Protein AF-A0A431C5D9-F1 (afdb_monomer)

Radius of gyration: 10.98 Å; Cα contacts (8 Å, |Δi|>4): 70; chains: 1; bounding box: 26×24×27 Å

Foldseek 3Di:
DVVLCVLCVVLVNNVDDQPQFQCVPVVVDDLVSLVSSQVVLCVVLVHHFDVVCSDSVLVRGPVSVVVSSVVSVD

InterPro domains:
  IPR036736 ACP-like superfamily [G3DSA:1.10.1200.10] (1-74)
  IPR036736 ACP-like superfamily [SSF47336] (4-73)

Structure (mmCIF, N/CA/C/O backbone):
data_AF-A0A431C5D9-F1
#
_entry.id   AF-A0A431C5D9-F1
#
loop_
_atom_site.group_PDB
_atom_site.id
_atom_site.type_symbol
_atom_site.label_atom_id
_atom_site.label_alt_id
_atom_site.label_comp_id
_atom_site.label_asym_id
_atom_site.label_entity_id
_atom_site.label_seq_id
_atom_site.pdbx_PDB_ins_code
_atom_site.Cartn_x
_atom_site.Cartn_y
_atom_site.Cartn_z
_atom_site.occupancy
_atom_site.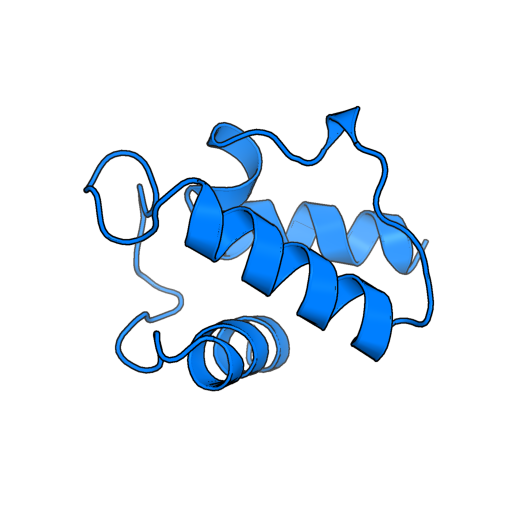B_iso_or_equiv
_atom_site.auth_seq_id
_atom_site.auth_comp_id
_atom_site.auth_asym_id
_atom_site.auth_atom_id
_atom_site.pdbx_PDB_model_num
ATOM 1 N N . MET A 1 1 ? 3.837 -8.070 6.586 1.00 74.88 1 MET A N 1
ATOM 2 C CA . MET A 1 1 ? 4.658 -8.215 5.359 1.00 74.88 1 MET A CA 1
ATOM 3 C C . MET A 1 1 ? 3.892 -8.885 4.222 1.00 74.88 1 MET A C 1
ATOM 5 O O . MET A 1 1 ? 3.845 -8.298 3.150 1.00 74.88 1 MET A O 1
ATOM 9 N N . GLN A 1 2 ? 3.213 -10.020 4.443 1.00 80.38 2 GLN A N 1
ATOM 10 C CA . GLN A 1 2 ? 2.384 -10.662 3.404 1.00 80.38 2 GLN A CA 1
ATOM 11 C C . GLN A 1 2 ? 1.223 -9.782 2.899 1.00 80.38 2 GLN A C 1
ATOM 13 O O . GLN A 1 2 ? 1.022 -9.694 1.695 1.00 80.38 2 GLN A O 1
ATOM 18 N N . GLU A 1 3 ? 0.515 -9.07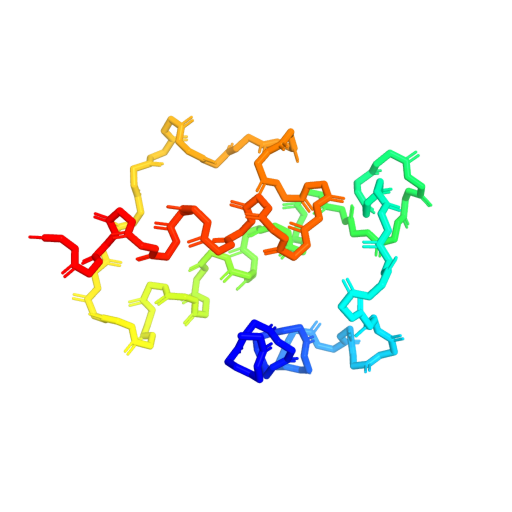7 3.788 1.00 86.75 3 GLU A N 1
ATOM 19 C CA . GLU A 1 3 ? -0.596 -8.181 3.405 1.00 86.75 3 GLU A CA 1
ATOM 20 C C . GLU A 1 3 ? -0.130 -7.042 2.487 1.00 86.75 3 GLU A C 1
ATOM 22 O O . GLU A 1 3 ? -0.733 -6.783 1.454 1.00 86.75 3 GLU A O 1
ATOM 27 N N . ILE A 1 4 ? 1.004 -6.415 2.819 1.00 88.44 4 ILE A N 1
ATOM 28 C CA . ILE A 1 4 ? 1.588 -5.332 2.017 1.00 88.44 4 ILE A CA 1
ATOM 29 C C . ILE A 1 4 ? 1.926 -5.836 0.615 1.00 88.44 4 ILE A C 1
ATOM 31 O O . ILE A 1 4 ? 1.582 -5.191 -0.371 1.00 88.44 4 ILE A O 1
ATOM 35 N N . LYS A 1 5 ? 2.531 -7.027 0.520 1.00 90.31 5 LYS A N 1
ATOM 36 C CA . LYS A 1 5 ? 2.811 -7.672 -0.766 1.00 90.31 5 LYS A CA 1
ATOM 37 C C . LYS A 1 5 ? 1.526 -7.926 -1.557 1.00 90.31 5 LYS A C 1
ATOM 39 O O . LYS A 1 5 ? 1.505 -7.707 -2.762 1.00 90.31 5 LYS A O 1
ATOM 44 N N . GLN A 1 6 ? 0.446 -8.324 -0.884 1.00 91.38 6 GLN A N 1
ATOM 45 C CA . GLN A 1 6 ? -0.855 -8.512 -1.522 1.00 91.38 6 GLN A CA 1
ATOM 46 C C . GLN A 1 6 ? -1.415 -7.200 -2.091 1.00 91.38 6 GLN A C 1
ATOM 48 O O . GLN A 1 6 ? -1.902 -7.206 -3.218 1.00 91.38 6 GLN A O 1
ATOM 53 N N . PHE A 1 7 ? -1.288 -6.075 -1.379 1.00 91.81 7 PHE A N 1
ATOM 54 C CA . PHE A 1 7 ? -1.692 -4.765 -1.909 1.00 91.81 7 PHE A CA 1
ATOM 55 C C . PHE A 1 7 ? -0.907 -4.397 -3.169 1.00 91.81 7 PHE A C 1
ATOM 57 O O . PHE A 1 7 ? -1.503 -3.975 -4.157 1.00 91.81 7 PHE A O 1
ATOM 64 N N . PHE A 1 8 ? 0.407 -4.636 -3.181 1.00 91.56 8 PHE A N 1
ATOM 65 C CA . PHE A 1 8 ? 1.229 -4.434 -4.377 1.00 91.56 8 PHE A CA 1
ATOM 66 C C . PHE A 1 8 ? 0.807 -5.338 -5.545 1.00 91.56 8 PHE A C 1
ATOM 68 O O . PHE A 1 8 ? 0.704 -4.867 -6.676 1.00 91.56 8 PHE A O 1
ATOM 75 N N . ILE A 1 9 ? 0.488 -6.610 -5.291 1.00 92.19 9 ILE A N 1
ATOM 76 C CA . ILE A 1 9 ? -0.038 -7.527 -6.317 1.00 92.19 9 ILE A CA 1
ATOM 77 C C . ILE A 1 9 ? -1.359 -7.002 -6.896 1.00 92.19 9 ILE A C 1
ATOM 79 O O . ILE A 1 9 ? -1.529 -7.002 -8.116 1.00 92.19 9 ILE A O 1
ATOM 83 N N . ASN A 1 10 ? -2.271 -6.517 -6.050 1.00 92.50 10 ASN A N 1
ATOM 84 C CA . ASN A 1 10 ? -3.580 -6.020 -6.480 1.00 92.50 10 ASN A CA 1
ATOM 85 C C . ASN A 1 10 ? -3.478 -4.785 -7.387 1.00 92.50 10 ASN A C 1
ATOM 87 O O . ASN A 1 10 ? -4.288 -4.634 -8.300 1.00 92.50 10 ASN A O 1
ATOM 91 N N . ILE A 1 11 ? -2.467 -3.934 -7.185 1.00 90.88 11 ILE A N 1
ATOM 92 C CA . ILE A 1 11 ? -2.208 -2.767 -8.045 1.00 90.88 11 ILE A CA 1
ATOM 93 C C . ILE A 1 11 ? -1.341 -3.096 -9.274 1.00 90.88 11 ILE A C 1
ATOM 95 O O . ILE A 1 11 ? -0.917 -2.193 -9.989 1.00 90.88 11 ILE A O 1
ATOM 99 N N . GLY A 1 12 ? -1.058 -4.377 -9.533 1.00 89.06 12 GLY A N 1
ATOM 100 C CA . GLY A 1 12 ? -0.264 -4.818 -10.684 1.00 89.06 12 GLY A CA 1
ATOM 101 C C . GLY A 1 12 ? 1.252 -4.701 -10.500 1.00 89.06 12 GLY A C 1
ATOM 102 O O . GLY A 1 12 ? 1.991 -4.776 -11.476 1.00 89.06 12 GLY A O 1
ATOM 103 N N . LYS A 1 13 ? 1.729 -4.545 -9.261 1.00 89.06 13 LYS A N 1
ATOM 104 C CA . LYS A 1 13 ? 3.148 -4.439 -8.880 1.00 89.06 13 LYS A CA 1
ATOM 105 C C . LYS A 1 13 ? 3.614 -5.674 -8.098 1.00 89.06 13 LYS A C 1
ATOM 107 O O . LYS A 1 13 ? 4.297 -5.570 -7.083 1.00 89.06 13 LYS A O 1
ATOM 112 N N . GLY A 1 14 ? 3.222 -6.863 -8.555 1.00 87.00 14 GLY A N 1
ATOM 113 C CA . GLY A 1 14 ? 3.542 -8.128 -7.881 1.00 87.00 14 GLY A CA 1
ATOM 114 C C . GLY A 1 14 ? 5.032 -8.490 -7.858 1.00 87.00 14 GLY A C 1
ATOM 115 O O . GLY A 1 14 ? 5.430 -9.346 -7.070 1.00 87.00 14 GLY A O 1
ATOM 116 N N . ASP A 1 15 ? 5.842 -7.825 -8.684 1.00 86.94 15 ASP A N 1
ATOM 117 C CA . ASP A 1 15 ? 7.296 -8.000 -8.743 1.00 86.94 15 ASP A CA 1
ATOM 118 C C . ASP A 1 15 ? 8.036 -7.332 -7.570 1.00 86.94 15 ASP A C 1
ATOM 120 O O . ASP A 1 15 ? 9.213 -7.611 -7.351 1.00 86.94 15 ASP A O 1
ATOM 124 N N . ILE A 1 16 ? 7.363 -6.468 -6.798 1.00 89.19 16 ILE A N 1
ATOM 125 C CA . ILE A 1 16 ? 7.974 -5.772 -5.662 1.00 89.19 16 ILE A CA 1
ATOM 126 C C . ILE A 1 16 ? 8.047 -6.704 -4.448 1.00 89.19 16 ILE A C 1
ATOM 128 O O . ILE A 1 16 ? 7.055 -7.308 -4.026 1.00 89.19 16 ILE A O 1
ATOM 132 N N . ASP A 1 17 ? 9.233 -6.778 -3.849 1.00 87.31 17 ASP A N 1
ATOM 133 C CA . ASP A 1 17 ? 9.500 -7.599 -2.674 1.00 87.31 17 ASP A CA 1
ATOM 134 C C . ASP A 1 17 ? 9.704 -6.760 -1.400 1.00 87.31 17 ASP A C 1
ATOM 136 O O . ASP A 1 17 ? 9.939 -5.554 -1.447 1.00 87.31 17 ASP A O 1
ATOM 140 N N . GLU A 1 18 ? 9.640 -7.398 -0.231 1.00 86.44 18 GLU A N 1
ATOM 141 C CA . GLU A 1 18 ? 9.779 -6.717 1.063 1.00 86.44 18 GLU A CA 1
ATOM 142 C C . GLU A 1 18 ? 11.186 -6.157 1.315 1.00 86.44 18 GLU A C 1
ATOM 144 O O . GLU A 1 18 ? 11.373 -5.297 2.180 1.00 86.44 18 GLU A O 1
ATOM 149 N N . ASN A 1 19 ? 12.164 -6.652 0.555 1.00 86.06 19 ASN A N 1
ATOM 150 C CA . ASN A 1 19 ? 13.551 -6.207 0.588 1.00 86.06 19 ASN A CA 1
ATOM 151 C C . ASN A 1 19 ? 13.797 -4.952 -0.263 1.00 86.06 19 ASN A C 1
ATOM 153 O O . ASN A 1 19 ? 14.842 -4.318 -0.103 1.00 86.06 19 ASN A O 1
ATOM 157 N N . GLU A 1 20 ? 12.853 -4.585 -1.135 1.00 87.38 20 GLU A N 1
ATOM 158 C CA . GLU A 1 20 ? 12.968 -3.393 -1.968 1.00 87.38 20 GLU A CA 1
ATOM 159 C C . GLU A 1 20 ? 12.885 -2.123 -1.116 1.00 87.38 20 GLU A C 1
ATOM 161 O O . GLU A 1 20 ? 12.053 -1.967 -0.212 1.00 87.38 20 GLU A O 1
ATOM 166 N N . GLN A 1 21 ? 13.785 -1.194 -1.417 1.00 87.88 21 GLN A N 1
ATOM 167 C CA . GLN A 1 21 ? 13.865 0.110 -0.776 1.00 87.88 21 GLN A CA 1
ATOM 168 C C . GLN A 1 21 ? 13.827 1.198 -1.833 1.00 87.88 21 GLN A C 1
ATOM 170 O O . GLN A 1 21 ? 14.198 0.972 -2.982 1.00 87.88 21 GLN A O 1
ATOM 175 N N . ASN A 1 22 ? 13.449 2.399 -1.402 1.00 90.38 22 ASN A N 1
ATOM 176 C CA . ASN A 1 22 ? 13.374 3.579 -2.252 1.00 90.38 22 ASN A CA 1
ATOM 177 C C . ASN A 1 22 ? 12.383 3.376 -3.408 1.00 90.38 22 ASN A C 1
ATOM 179 O O . ASN A 1 22 ? 12.689 3.687 -4.551 1.00 90.38 22 ASN A O 1
ATOM 183 N N . LEU A 1 23 ? 11.206 2.809 -3.121 1.00 91.62 23 LEU A N 1
ATOM 184 C CA . LEU A 1 23 ? 10.211 2.456 -4.140 1.00 91.62 23 LEU A CA 1
ATOM 185 C C . LEU A 1 23 ? 9.776 3.660 -4.984 1.00 91.62 23 LEU A C 1
ATOM 187 O O . LEU A 1 23 ? 9.598 3.526 -6.191 1.00 91.62 23 LEU A O 1
ATOM 191 N N . VAL A 1 24 ? 9.619 4.832 -4.371 1.00 91.44 24 VAL A N 1
ATOM 192 C CA . VAL A 1 24 ? 9.255 6.049 -5.100 1.00 91.44 24 VAL A CA 1
ATOM 193 C C . VAL A 1 24 ? 10.503 6.674 -5.713 1.00 91.44 24 VAL A C 1
ATOM 195 O O . VAL A 1 24 ? 10.497 7.045 -6.879 1.00 91.44 24 VAL A O 1
ATOM 198 N N . SER A 1 25 ? 11.602 6.758 -4.957 1.00 91.06 25 SER A N 1
ATOM 199 C CA . SER A 1 25 ? 12.836 7.390 -5.447 1.00 91.06 25 SER A CA 1
ATOM 200 C C . SER A 1 25 ? 13.520 6.624 -6.592 1.00 91.06 25 SER A C 1
ATOM 202 O O . SER A 1 25 ? 14.276 7.230 -7.344 1.00 91.06 25 SER A O 1
ATOM 204 N N . ASN A 1 26 ? 13.276 5.318 -6.727 1.00 91.69 26 ASN A N 1
ATOM 205 C CA . ASN A 1 26 ? 13.749 4.484 -7.838 1.00 91.69 26 ASN A CA 1
ATOM 206 C C . ASN A 1 26 ? 12.747 4.426 -9.009 1.00 91.69 26 ASN A C 1
ATOM 208 O O . ASN A 1 26 ? 12.927 3.590 -9.896 1.00 91.69 26 ASN A O 1
ATOM 212 N N . ASP A 1 27 ? 11.683 5.240 -8.993 1.00 89.12 27 ASP A N 1
ATOM 213 C CA . ASP A 1 27 ? 10.595 5.218 -9.985 1.00 89.12 27 ASP A CA 1
ATOM 214 C C . ASP A 1 27 ? 9.953 3.815 -10.142 1.00 89.12 27 ASP A C 1
ATOM 216 O O . ASP A 1 27 ? 9.489 3.426 -11.214 1.00 89.12 27 ASP A O 1
ATOM 220 N N . ILE A 1 28 ? 9.940 3.009 -9.067 1.00 91.38 28 ILE A N 1
ATOM 221 C CA . ILE A 1 28 ? 9.272 1.694 -9.057 1.00 91.38 28 ILE A CA 1
ATOM 222 C C . ILE A 1 28 ? 7.760 1.894 -8.927 1.00 91.38 28 ILE A C 1
ATOM 224 O O . ILE A 1 28 ? 6.975 1.174 -9.556 1.00 91.38 28 ILE A O 1
ATOM 228 N N . ILE A 1 29 ? 7.352 2.861 -8.104 1.00 91.38 29 ILE A N 1
ATOM 229 C CA . ILE A 1 29 ? 5.964 3.286 -7.947 1.00 91.38 29 ILE A CA 1
ATOM 230 C C . ILE A 1 29 ? 5.831 4.793 -8.135 1.00 91.38 29 ILE A C 1
ATOM 232 O O . ILE A 1 29 ? 6.623 5.573 -7.606 1.00 91.38 29 ILE A O 1
ATOM 236 N N . ASP A 1 30 ? 4.762 5.188 -8.814 1.00 91.00 30 ASP A N 1
ATOM 237 C CA . ASP A 1 30 ? 4.459 6.590 -9.081 1.00 91.00 30 ASP A CA 1
ATOM 238 C C . ASP A 1 30 ? 3.367 7.124 -8.147 1.00 91.00 30 ASP A C 1
ATOM 240 O O . ASP A 1 30 ? 2.712 6.391 -7.403 1.00 91.00 30 ASP A O 1
ATOM 244 N N . SER A 1 31 ? 3.080 8.423 -8.243 1.00 88.56 31 SER A N 1
ATOM 245 C CA . SER A 1 31 ? 1.965 9.061 -7.530 1.00 88.56 31 SER A CA 1
ATOM 246 C C . SER A 1 31 ? 0.619 8.350 -7.743 1.00 88.56 31 SER A C 1
ATOM 248 O O . SER A 1 31 ? -0.195 8.303 -6.825 1.00 88.56 31 SER A O 1
ATOM 250 N N . LEU A 1 32 ? 0.376 7.782 -8.931 1.00 90.94 32 LEU A N 1
ATOM 2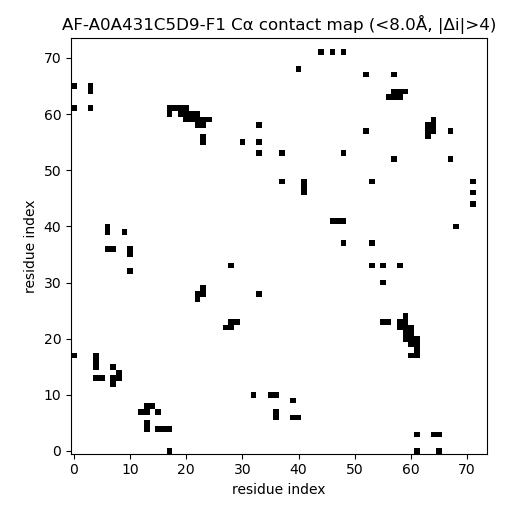51 C CA . LEU A 1 32 ? -0.840 7.008 -9.213 1.00 90.94 32 LEU A CA 1
ATOM 252 C C . LEU A 1 32 ? -0.856 5.666 -8.475 1.00 90.94 32 LEU A C 1
ATOM 254 O O . LEU A 1 32 ? -1.889 5.277 -7.934 1.00 90.94 32 LEU A O 1
ATOM 258 N N . ASP A 1 33 ? 0.287 4.985 -8.416 1.00 92.94 33 ASP A N 1
ATOM 259 C CA . ASP A 1 33 ? 0.427 3.722 -7.693 1.00 92.94 33 ASP A CA 1
ATOM 260 C C . ASP A 1 33 ? 0.220 3.928 -6.192 1.00 92.94 33 ASP A C 1
ATOM 262 O O . ASP A 1 33 ? -0.450 3.122 -5.553 1.00 92.94 33 ASP A O 1
ATOM 266 N N . ILE A 1 34 ? 0.716 5.043 -5.639 1.00 91.75 34 ILE A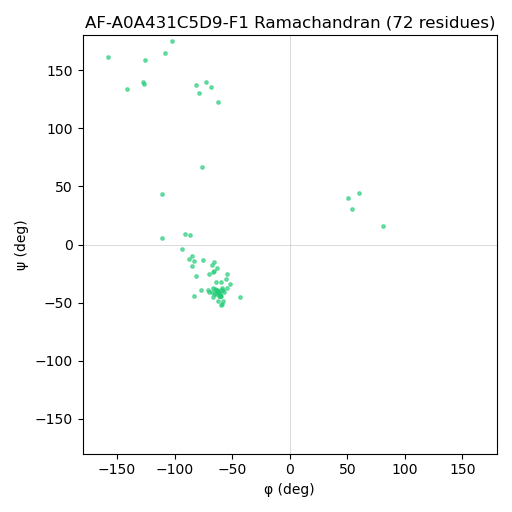 N 1
ATOM 267 C CA . ILE A 1 34 ? 0.469 5.428 -4.244 1.00 91.75 34 ILE A CA 1
ATOM 268 C C . ILE A 1 34 ? -1.037 5.555 -3.990 1.00 91.75 34 ILE A C 1
ATOM 270 O O . ILE A 1 34 ? -1.538 4.977 -3.030 1.00 91.75 34 ILE A O 1
ATOM 274 N N . LEU A 1 35 ? -1.773 6.261 -4.854 1.00 91.69 35 LEU A N 1
ATOM 275 C CA . LEU A 1 35 ? -3.227 6.409 -4.710 1.00 91.69 35 LEU A CA 1
ATOM 276 C C . LEU A 1 35 ? -3.958 5.063 -4.806 1.00 91.69 35 LEU A C 1
ATOM 278 O O . LEU A 1 35 ? -4.876 4.805 -4.029 1.00 91.69 35 LEU A O 1
ATOM 282 N N . ASN A 1 36 ? -3.545 4.188 -5.724 1.00 93.50 36 ASN A N 1
ATOM 283 C CA . ASN A 1 36 ? -4.111 2.844 -5.8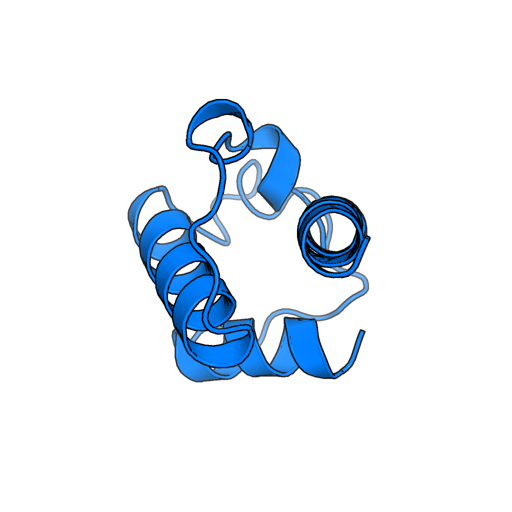38 1.00 93.50 36 ASN A CA 1
ATOM 284 C C . ASN A 1 36 ? -3.835 2.008 -4.584 1.00 93.50 36 ASN A C 1
ATOM 286 O O . ASN A 1 36 ? -4.735 1.330 -4.091 1.00 93.50 36 ASN A O 1
ATOM 290 N N . LEU A 1 37 ? -2.618 2.085 -4.042 1.00 92.81 37 LEU A N 1
ATOM 291 C CA . LEU A 1 37 ? -2.234 1.358 -2.837 1.00 92.81 37 LEU A CA 1
ATOM 292 C C . LEU A 1 37 ? -3.015 1.854 -1.615 1.00 92.81 37 LEU A C 1
ATOM 294 O O . LEU A 1 37 ? -3.494 1.042 -0.830 1.00 92.81 37 LEU A O 1
ATOM 298 N N . VAL A 1 38 ? -3.177 3.173 -1.477 1.00 92.31 38 VAL A N 1
ATOM 299 C CA . VAL A 1 38 ? -4.005 3.780 -0.425 1.00 92.31 38 VAL A CA 1
ATOM 300 C C . VAL A 1 38 ? -5.440 3.275 -0.530 1.00 92.31 38 VAL A C 1
ATOM 302 O O . VAL A 1 38 ? -5.939 2.726 0.443 1.00 92.31 38 VAL A O 1
ATOM 305 N N . ASN A 1 39 ? -6.058 3.342 -1.712 1.00 92.38 39 ASN A N 1
ATOM 306 C CA . ASN A 1 39 ? -7.420 2.844 -1.916 1.00 92.38 39 ASN A CA 1
ATOM 307 C C . ASN A 1 39 ? -7.574 1.357 -1.545 1.00 92.38 39 ASN A C 1
ATOM 309 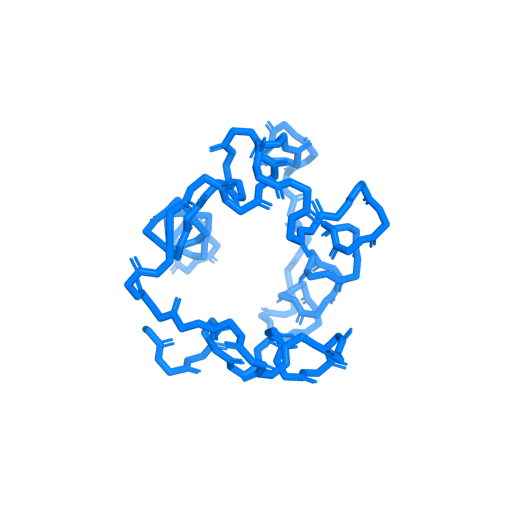O O . ASN A 1 39 ? -8.590 0.967 -0.974 1.00 92.38 39 ASN A O 1
ATOM 313 N N . GLU A 1 40 ? -6.599 0.506 -1.878 1.00 93.12 40 GLU A N 1
ATOM 314 C CA . GLU A 1 40 ? -6.633 -0.918 -1.513 1.00 93.12 40 GLU A CA 1
ATOM 315 C C . GLU A 1 40 ? -6.505 -1.133 0.001 1.00 93.12 40 GLU A C 1
ATOM 317 O O . GLU A 1 40 ? -7.233 -1.950 0.566 1.00 93.12 40 GLU A O 1
ATOM 322 N N . ILE A 1 41 ? -5.632 -0.373 0.669 1.00 91.50 41 ILE A N 1
ATOM 323 C CA . ILE A 1 41 ? -5.485 -0.396 2.131 1.00 91.50 41 ILE A CA 1
ATOM 324 C C . ILE A 1 41 ? -6.789 0.061 2.799 1.00 91.50 41 ILE A C 1
ATOM 326 O O . ILE A 1 41 ? -7.288 -0.626 3.691 1.00 91.50 41 ILE A O 1
ATOM 330 N N . GLU A 1 42 ? -7.363 1.181 2.358 1.00 91.69 42 GLU A N 1
ATOM 331 C CA . GLU A 1 42 ? -8.595 1.738 2.925 1.00 91.69 42 GLU A CA 1
ATOM 332 C C . GLU A 1 42 ? -9.770 0.769 2.790 1.00 91.69 42 GLU A C 1
ATOM 334 O O . GLU A 1 42 ? -10.481 0.525 3.763 1.00 91.69 4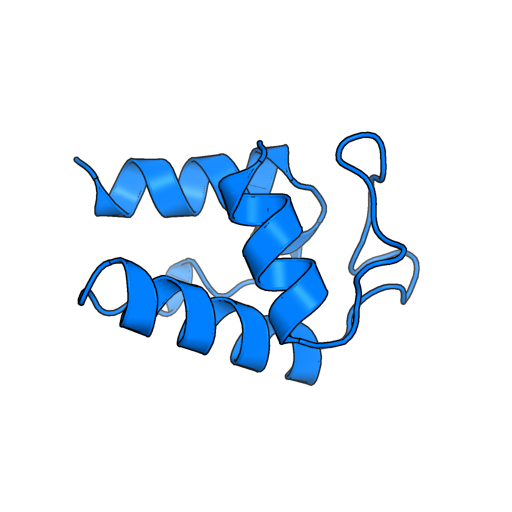2 GLU A O 1
ATOM 339 N N . LYS A 1 43 ? -9.930 0.142 1.618 1.00 92.00 43 LYS A N 1
ATOM 340 C CA . LYS A 1 43 ? -10.951 -0.892 1.390 1.00 92.00 43 LYS A CA 1
ATOM 341 C C . LYS A 1 43 ? -10.743 -2.129 2.254 1.00 92.00 43 LYS A C 1
ATOM 343 O O . LYS A 1 43 ? -11.718 -2.723 2.702 1.00 92.00 43 LYS A O 1
ATOM 348 N N . TYR A 1 44 ? -9.497 -2.555 2.446 1.00 91.62 44 TYR A N 1
ATOM 349 C CA . TYR A 1 44 ? -9.195 -3.764 3.210 1.00 91.62 44 TYR A CA 1
ATOM 350 C C . TYR A 1 44 ? -9.445 -3.574 4.710 1.00 91.62 44 TYR A C 1
ATOM 352 O O . TYR A 1 44 ? -9.951 -4.481 5.369 1.00 91.62 44 TYR A O 1
ATOM 360 N N . TYR A 1 45 ? -9.105 -2.401 5.250 1.00 89.62 45 TYR A N 1
ATOM 361 C CA . TYR A 1 45 ? -9.300 -2.081 6.667 1.00 89.62 45 TYR A CA 1
ATOM 362 C C . TYR A 1 45 ? -10.626 -1.371 6.970 1.00 89.62 45 TYR A C 1
ATOM 364 O O . TYR A 1 45 ? -10.909 -1.142 8.145 1.00 89.62 45 TYR A O 1
ATOM 372 N N . ASP A 1 46 ? -11.420 -1.040 5.945 1.00 90.00 46 ASP A N 1
ATOM 373 C CA . ASP A 1 46 ? -12.657 -0.247 6.034 1.00 90.00 46 ASP A CA 1
ATOM 374 C C . ASP A 1 46 ? -12.449 1.065 6.821 1.00 90.00 46 ASP A C 1
ATOM 376 O O . ASP A 1 46 ? -13.246 1.462 7.672 1.00 90.00 46 ASP A O 1
ATOM 380 N N . LYS A 1 47 ? -11.300 1.713 6.589 1.00 89.56 47 LYS A N 1
ATOM 381 C CA . LYS A 1 47 ? -10.863 2.940 7.272 1.00 89.56 47 LYS A CA 1
ATOM 382 C C . LYS A 1 47 ? -10.176 3.873 6.289 1.00 89.56 47 LYS A C 1
ATOM 384 O O . LYS A 1 47 ? -9.286 3.440 5.570 1.00 89.56 47 LYS A O 1
ATOM 389 N N . GLU A 1 48 ? -10.531 5.152 6.329 1.00 88.88 48 GLU A N 1
ATOM 390 C CA . GLU A 1 48 ? -9.861 6.187 5.538 1.00 88.88 48 GLU A CA 1
ATOM 391 C C . GLU A 1 48 ? -8.466 6.497 6.094 1.00 88.88 48 GLU A C 1
ATOM 393 O O . GLU A 1 48 ? -8.254 6.574 7.312 1.00 88.88 48 GLU A O 1
ATOM 398 N N . LEU A 1 49 ? -7.505 6.688 5.193 1.00 88.81 49 LEU A N 1
ATOM 399 C CA . LEU A 1 49 ? -6.158 7.101 5.528 1.00 88.81 49 LEU A CA 1
ATOM 400 C C . LEU A 1 49 ? -6.110 8.611 5.727 1.00 88.81 49 LEU A C 1
ATOM 402 O O . LEU A 1 49 ? -6.612 9.389 4.916 1.00 88.81 49 LEU A O 1
ATOM 406 N N . ASP A 1 50 ? -5.399 9.053 6.761 1.00 88.38 50 ASP A N 1
ATOM 407 C CA . ASP A 1 50 ? -5.104 10.472 6.891 1.00 88.38 50 ASP A CA 1
ATOM 408 C C . ASP A 1 50 ? -4.261 10.938 5.691 1.00 88.38 50 ASP A C 1
ATOM 410 O O . ASP A 1 50 ? -3.164 10.433 5.436 1.00 88.38 50 ASP A O 1
ATOM 414 N N . SER A 1 51 ? -4.766 11.932 4.960 1.00 85.88 51 SER A N 1
ATOM 415 C CA . SER A 1 51 ? -4.080 12.523 3.804 1.00 85.88 51 SER A CA 1
ATOM 416 C C . SER A 1 51 ? -2.663 13.026 4.114 1.00 85.88 51 SER A C 1
ATOM 418 O O . SER A 1 51 ? -1.805 13.036 3.232 1.00 85.88 51 SER A O 1
ATOM 420 N N . SER A 1 52 ? -2.366 13.376 5.369 1.00 87.62 52 SER A N 1
ATOM 421 C CA . SER A 1 52 ? -1.014 13.736 5.815 1.00 87.62 52 SER A CA 1
ATOM 422 C C . SER A 1 52 ? -0.022 12.566 5.755 1.00 87.62 52 SER A C 1
ATOM 424 O O . SER A 1 52 ? 1.189 12.789 5.648 1.00 87.62 52 SER A O 1
ATOM 426 N N . LEU A 1 53 ? -0.517 11.323 5.782 1.00 86.25 53 LEU A N 1
ATOM 427 C CA . LEU A 1 53 ? 0.268 10.101 5.614 1.00 86.25 53 LEU A CA 1
ATOM 428 C C . LEU A 1 53 ? 0.479 9.741 4.139 1.00 86.25 53 LEU A C 1
ATOM 430 O O . LEU A 1 53 ? 1.434 9.020 3.841 1.00 86.25 53 LEU A O 1
ATOM 434 N N . ILE A 1 54 ? -0.325 10.286 3.220 1.00 88.12 54 ILE A N 1
ATOM 435 C CA . ILE A 1 54 ? -0.198 10.102 1.765 1.00 88.12 54 ILE A CA 1
ATOM 436 C C . ILE A 1 54 ? 0.955 10.968 1.234 1.00 88.12 54 ILE A C 1
ATOM 438 O O . ILE A 1 54 ? 0.774 11.954 0.525 1.00 88.12 54 ILE A O 1
ATOM 442 N N . GLN A 1 55 ? 2.179 10.629 1.633 1.00 89.06 55 GLN A N 1
ATOM 443 C CA . GLN A 1 55 ? 3.400 11.305 1.200 1.00 89.06 55 GLN A CA 1
ATOM 444 C C . GLN A 1 55 ? 4.385 10.285 0.642 1.00 89.06 55 GLN A C 1
ATOM 446 O O . GLN A 1 55 ? 4.589 9.268 1.303 1.00 89.06 55 GLN A O 1
ATOM 451 N N . PRO A 1 56 ? 5.083 10.574 -0.473 1.00 88.50 56 PRO A N 1
ATOM 452 C CA . PRO A 1 56 ? 6.062 9.674 -1.092 1.00 88.50 56 PRO A CA 1
ATOM 453 C C . PRO A 1 56 ? 6.998 8.979 -0.097 1.00 88.50 56 PRO A C 1
ATOM 455 O O . PRO A 1 56 ? 7.141 7.762 -0.104 1.00 88.50 56 PRO A O 1
ATOM 458 N N . LYS A 1 57 ? 7.531 9.741 0.867 1.00 88.81 57 LYS A N 1
ATOM 459 C CA . LYS A 1 57 ? 8.429 9.249 1.925 1.00 88.81 57 LYS A CA 1
ATOM 460 C C . LYS A 1 57 ? 7.856 8.084 2.755 1.00 88.81 57 LYS A C 1
ATOM 462 O O . LYS A 1 57 ? 8.605 7.260 3.276 1.00 88.81 57 LYS A O 1
ATOM 467 N N . ASN A 1 58 ? 6.533 8.019 2.901 1.00 90.50 58 ASN A N 1
ATOM 468 C CA . ASN A 1 58 ? 5.839 6.984 3.664 1.00 90.50 58 ASN A CA 1
ATOM 469 C C . ASN A 1 58 ? 5.573 5.718 2.825 1.00 90.50 58 ASN A C 1
ATOM 471 O O . ASN A 1 58 ? 5.242 4.681 3.393 1.00 90.50 58 ASN A O 1
ATOM 475 N N . PHE A 1 59 ? 5.794 5.778 1.510 1.00 91.50 59 PHE A N 1
ATOM 476 C CA . PHE A 1 59 ? 5.674 4.657 0.571 1.00 91.50 59 PHE A CA 1
ATOM 477 C C . PHE A 1 59 ? 7.028 4.208 0.006 1.00 91.50 59 PHE A C 1
ATOM 479 O O . PHE A 1 59 ? 7.081 3.303 -0.812 1.00 91.50 59 PHE A O 1
ATOM 486 N N . GLU A 1 60 ? 8.138 4.768 0.497 1.00 91.56 60 GLU A N 1
ATOM 487 C CA . GLU A 1 60 ? 9.502 4.420 0.068 1.00 91.56 60 GLU A CA 1
ATOM 488 C C . GLU A 1 60 ? 9.912 2.972 0.362 1.00 91.56 60 GLU A C 1
ATOM 490 O O . GLU A 1 60 ? 10.877 2.471 -0.207 1.00 91.56 60 GLU A O 1
ATOM 495 N N . SER A 1 61 ? 9.238 2.295 1.291 1.00 92.06 61 SER A N 1
ATOM 496 C CA . SER A 1 61 ? 9.544 0.906 1.632 1.00 92.06 61 SER A CA 1
ATOM 497 C C . SER A 1 61 ? 8.352 0.217 2.281 1.00 92.06 61 SER A C 1
ATOM 499 O O . SER A 1 61 ? 7.488 0.866 2.883 1.00 92.06 61 SER A O 1
ATOM 501 N N . PHE A 1 62 ? 8.371 -1.115 2.275 1.00 91.06 62 PHE A N 1
ATOM 502 C CA . PHE A 1 62 ? 7.394 -1.942 2.988 1.00 91.06 62 PHE A CA 1
ATOM 503 C C . PHE A 1 62 ? 7.311 -1.578 4.469 1.00 91.06 62 PHE A C 1
ATOM 505 O O . PHE A 1 62 ? 6.231 -1.546 5.052 1.00 91.06 62 PHE A O 1
ATOM 512 N N . ARG A 1 63 ? 8.448 -1.244 5.088 1.00 90.56 63 ARG A N 1
ATOM 513 C CA . ARG A 1 63 ? 8.497 -0.843 6.495 1.00 90.56 63 ARG A CA 1
ATOM 514 C C . ARG A 1 63 ? 7.781 0.484 6.745 1.00 90.56 63 ARG A C 1
ATOM 516 O O . ARG A 1 63 ? 7.156 0.638 7.793 1.00 90.56 63 ARG A O 1
ATOM 523 N N . SER A 1 64 ? 7.883 1.440 5.823 1.00 91.81 64 SER A N 1
ATOM 524 C CA . SER A 1 64 ? 7.166 2.714 5.924 1.00 91.81 64 SER A CA 1
ATOM 525 C C . SER A 1 64 ? 5.657 2.496 5.802 1.00 91.81 64 SER A C 1
ATOM 527 O O . SER A 1 64 ? 4.914 2.955 6.667 1.00 91.81 64 SER A O 1
ATOM 529 N N . ILE A 1 65 ? 5.222 1.687 4.833 1.00 90.31 65 ILE A N 1
ATOM 530 C CA . ILE A 1 65 ? 3.808 1.329 4.636 1.00 90.31 65 ILE A CA 1
ATOM 531 C C . ILE A 1 65 ? 3.262 0.572 5.849 1.00 90.31 65 ILE A C 1
ATOM 533 O O . ILE A 1 65 ? 2.163 0.847 6.320 1.00 90.31 65 ILE A O 1
ATOM 537 N N . GLN A 1 66 ? 4.053 -0.327 6.434 1.00 90.44 66 GLN A N 1
ATOM 538 C CA . GLN A 1 66 ? 3.656 -1.036 7.646 1.00 90.44 66 GLN A CA 1
ATOM 539 C C . GLN A 1 66 ? 3.356 -0.078 8.804 1.00 90.44 66 GLN A C 1
ATOM 541 O O . GLN A 1 66 ? 2.422 -0.320 9.560 1.00 90.44 66 GLN A O 1
ATOM 546 N N . LYS A 1 67 ? 4.105 1.025 8.947 1.00 90.00 67 LYS A N 1
ATOM 547 C CA . LYS A 1 67 ? 3.810 2.033 9.979 1.00 90.00 67 LYS A CA 1
ATOM 548 C C . LYS A 1 67 ? 2.463 2.710 9.743 1.00 90.00 67 LYS A C 1
ATOM 550 O O . LYS A 1 67 ? 1.750 2.951 10.712 1.00 90.00 67 LYS A O 1
ATOM 555 N N . ILE A 1 68 ? 2.125 2.985 8.483 1.00 89.50 68 ILE A N 1
ATOM 556 C CA . ILE A 1 68 ? 0.813 3.518 8.105 1.00 89.50 68 ILE A CA 1
ATOM 557 C C . ILE A 1 68 ? -0.275 2.527 8.536 1.00 89.50 68 ILE A C 1
ATOM 559 O O . ILE A 1 68 ? -1.176 2.891 9.284 1.00 89.50 68 ILE A O 1
ATOM 563 N N . ILE A 1 69 ? -0.146 1.256 8.157 1.00 88.81 69 ILE A N 1
ATOM 564 C CA . ILE A 1 69 ? -1.120 0.212 8.505 1.00 88.81 69 ILE A CA 1
ATOM 565 C C . ILE A 1 69 ? -1.259 0.056 10.024 1.00 88.81 69 ILE A C 1
ATOM 567 O O . ILE A 1 69 ? -2.373 0.023 10.541 1.00 88.81 69 ILE A O 1
ATOM 571 N N . CYS A 1 70 ? -0.149 0.031 10.767 1.00 88.25 70 CYS A N 1
ATOM 572 C CA . CYS A 1 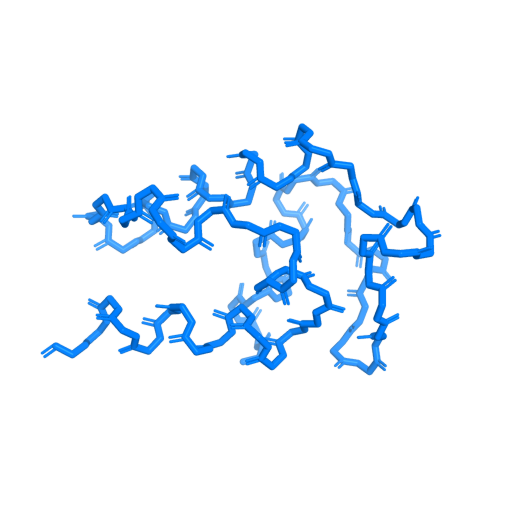70 ? -0.192 -0.036 12.227 1.00 88.25 70 CYS A CA 1
ATOM 573 C C . CYS A 1 70 ? -0.938 1.155 12.847 1.00 88.25 70 CYS A C 1
ATOM 575 O O . CYS A 1 70 ? -1.580 0.979 13.876 1.00 88.25 70 CYS A O 1
ATOM 577 N N . SER A 1 71 ? -0.885 2.344 12.235 1.00 85.94 71 SER A N 1
ATOM 578 C CA . SER A 1 71 ? -1.650 3.507 12.706 1.00 85.94 71 SER A CA 1
ATOM 579 C C . SER A 1 71 ? -3.160 3.374 12.479 1.00 85.94 71 SER A C 1
ATOM 581 O O . SER A 1 71 ? -3.930 3.945 13.241 1.00 85.94 71 SER A O 1
ATOM 583 N N . LEU A 1 72 ? -3.585 2.576 11.493 1.00 83.94 72 LEU A N 1
ATOM 584 C CA . LEU A 1 72 ? -4.997 2.269 11.238 1.00 83.94 72 LEU A CA 1
ATOM 585 C C . LEU A 1 72 ? -5.535 1.167 12.154 1.00 83.94 72 LEU A C 1
ATOM 587 O O . LEU A 1 72 ? -6.738 1.101 12.394 1.00 83.94 72 LEU A O 1
ATOM 591 N N . GLN A 1 73 ? -4.671 0.270 12.627 1.00 76.00 73 GLN A N 1
ATOM 592 C CA . GLN A 1 73 ? -5.039 -0.833 13.521 1.00 76.00 73 GLN A CA 1
ATOM 593 C C . GLN A 1 73 ? -5.014 -0.452 15.011 1.00 76.00 73 GLN A C 1
ATOM 595 O O . GLN A 1 73 ? -5.499 -1.235 15.829 1.00 76.00 73 GLN A O 1
ATOM 600 N N . ALA A 1 74 ? -4.438 0.705 15.351 1.00 65.56 74 ALA A N 1
ATOM 601 C CA . ALA A 1 74 ? -4.436 1.270 16.700 1.00 65.56 74 ALA A CA 1
ATOM 602 C C . ALA A 1 74 ? -5.823 1.801 17.101 1.00 65.56 74 ALA A C 1
ATOM 604 O O . ALA A 1 74 ? -6.131 1.712 18.311 1.00 65.56 74 ALA A O 1
#

Secondary structure (DSSP, 8-state):
-HHHHHHHHHTT-TT--TT-B-TTTTTSS-HHHHHHHHHHHHHHHT-PPPGGG-SHHHHSBHHHHHHHHHHHH-

Nearest PDB structures (foldseek):
  5jdx-assembly1_A  TM=6.515E-01  e=1.2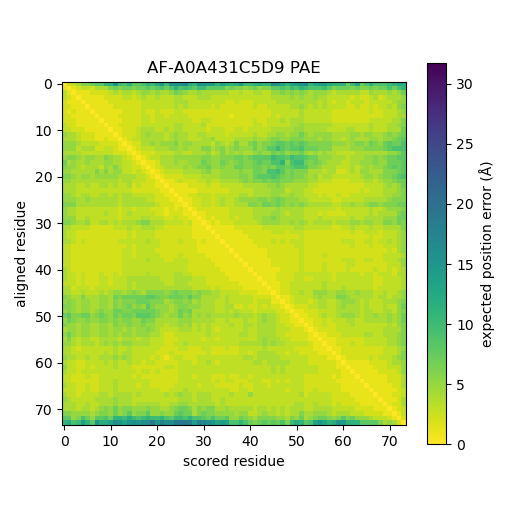64E-02  Serratia sp. (in: enterobacteria)
  2lki-assembly1_A  TM=7.721E-01  e=5.879E-02  Nitrosomonas europaea
  7r49-assembly2_E  TM=8.226E-01  e=2.139E-01  Lactiplantibacillus plantarum subsp. plantarum NC8
  7r49-assembly3_F  TM=7.888E-01  e=4.473E-01  Lactiplantibacillus plantarum subsp. plantarum NC8
  7f2r-assembly1_B  TM=6.921E-01  e=3.720E-01  Streptomyces halstedii

Sequence (74 aa):
MQEIKQFFINIGKGDIDENEQNLVSNDIIDSLDILNLVNEIEKYYDKELDSSLIQPKNFESFRSIQKIICSLQA

pLDDT: mean 89.06, std 4.28, range [65.56, 93.5]

Mean predicted aligned error: 3.57 Å

Organism: Campylobacter jejuni (NCBI:txid197)

Solvent-accessible surface area (backbone atoms only — not comparable to full-atom values): 4386 Å² total; per-residue (Å²): 110,71,68,60,44,49,44,33,38,75,71,73,43,61,86,61,55,80,84,50,65,41,31,39,84,68,68,74,40,51,78,66,50,52,52,49,44,49,53,50,50,24,64,72,68,74,43,87,74,62,68,88,61,74,40,65,81,38,55,20,28,55,70,39,40,48,54,55,52,52,63,74,74,107